Protein AF-A0A4Q3Y4Q6-F1 (afdb_monomer_lite)

Radius of gyration: 15.06 Å; chains: 1; bounding box: 39×29×42 Å

Secondary structure (DSSP, 8-state):
---HHHHHHHHHTTS--SEEEEEEEE-GGG-EEEEEEEEE-SS--EEEEPPPPTTSTT--EEEEEEESS-EEEEEEEETTEEEEEEEE-TT-EEEEEGGG--EEEE-S-EEEEEEEEEHHHHHHHHHHTTPPPP-

pLDDT: mean 81.97, std 12.0, range [46.91, 95.94]

Sequence (135 aa):
MQSDSTFRESFVSHFKADAISQLVAPGPKKSRLLVSRIRRDTPGHGPAVRPANPGDRGETTFAVLLQLREQSYRELFVNDRCVHRGSYAARTTSIVNHAENPVANLISPFDNLIFVVAQSTLDESAYERGSPRIN

Foldseek 3Di:
DDDPVVQQCLFCVLFPAPDKDWDWDADPPRFIKIKMKGWHQDFDRFKRFGDDRPPDDPFKKKKKKAFQAKQQWKWKDFLNRTPDTGIDHHRDIDMDICVRRIIMTRGGTTIMIIIMGTQVRQVVVCVVVVHDRDD

Structure (mmCIF, N/CA/C/O backbone):
data_AF-A0A4Q3Y4Q6-F1
#
_entry.id   AF-A0A4Q3Y4Q6-F1
#
loop_
_atom_site.group_PDB
_atom_site.id
_atom_site.type_symbol
_atom_site.label_atom_id
_atom_site.label_alt_id
_atom_site.label_comp_id
_atom_site.label_asym_id
_atom_site.label_entity_id
_atom_site.label_seq_id
_atom_site.pdbx_PDB_ins_code
_atom_site.Cartn_x
_atom_site.Cartn_y
_atom_site.Cartn_z
_atom_site.occupancy
_atom_site.B_iso_or_equiv
_atom_site.auth_seq_id
_atom_site.auth_comp_id
_atom_site.auth_asym_id
_atom_site.auth_atom_id
_atom_site.pdbx_PDB_model_num
ATOM 1 N N . MET A 1 1 ? -24.638 -2.377 2.270 1.00 49.31 1 MET A N 1
ATOM 2 C CA . MET A 1 1 ? -23.391 -3.020 2.734 1.00 49.31 1 MET A CA 1
ATOM 3 C C . MET A 1 1 ? -22.744 -3.646 1.510 1.00 49.31 1 MET A C 1
ATOM 5 O O . MET A 1 1 ? -23.385 -4.485 0.890 1.00 49.31 1 MET A O 1
ATOM 9 N N . GLN A 1 2 ? -21.577 -3.163 1.079 1.00 55.00 2 GLN A N 1
ATOM 10 C CA . GLN A 1 2 ? -20.882 -3.724 -0.085 1.00 55.00 2 GLN A CA 1
ATOM 11 C C . GLN A 1 2 ? -20.431 -5.157 0.237 1.00 55.00 2 GLN A C 1
ATOM 13 O O . GLN A 1 2 ? -20.068 -5.447 1.379 1.00 55.00 2 GLN A O 1
ATOM 18 N N . SER A 1 3 ? -20.516 -6.063 -0.739 1.00 62.25 3 SER A N 1
ATOM 19 C CA . SER A 1 3 ? -20.049 -7.439 -0.553 1.00 62.25 3 SER A CA 1
ATOM 20 C C . SER A 1 3 ? -18.518 -7.473 -0.444 1.00 62.25 3 SER A C 1
ATOM 22 O O . SER A 1 3 ? -17.830 -6.657 -1.065 1.00 62.25 3 SER A O 1
ATOM 24 N N . ASP A 1 4 ? -17.973 -8.410 0.339 1.00 63.81 4 ASP A N 1
ATOM 25 C CA . ASP A 1 4 ? -16.520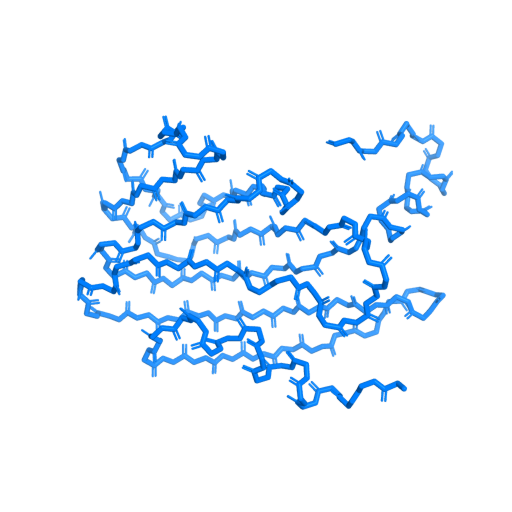 -8.535 0.530 1.00 63.81 4 ASP A CA 1
ATOM 26 C C . ASP A 1 4 ? -15.776 -8.786 -0.792 1.00 63.81 4 ASP A C 1
ATOM 28 O O . ASP A 1 4 ? -14.627 -8.371 -0.930 1.00 63.81 4 ASP A O 1
ATOM 32 N N . SER A 1 5 ? -16.418 -9.425 -1.777 1.00 63.84 5 SER A N 1
ATOM 33 C CA . SER A 1 5 ? -15.845 -9.655 -3.109 1.00 63.84 5 SER A CA 1
ATOM 34 C C . SER A 1 5 ? -15.712 -8.360 -3.910 1.00 63.84 5 SER A C 1
ATOM 36 O O . SER A 1 5 ? -14.622 -8.051 -4.380 1.00 63.84 5 SER A O 1
ATOM 38 N N . THR A 1 6 ? -16.765 -7.540 -3.985 1.00 65.94 6 THR A N 1
ATOM 39 C CA . THR A 1 6 ? -16.714 -6.253 -4.704 1.00 65.94 6 THR A CA 1
ATOM 40 C C . THR A 1 6 ? -15.682 -5.301 -4.089 1.00 65.94 6 THR A C 1
ATOM 42 O O . THR A 1 6 ? -15.005 -4.555 -4.795 1.00 65.94 6 THR A O 1
ATOM 45 N N . PHE A 1 7 ? -15.542 -5.332 -2.761 1.00 65.12 7 PHE A N 1
ATOM 46 C CA . PHE A 1 7 ? -14.544 -4.542 -2.043 1.00 65.12 7 PHE A CA 1
ATOM 47 C C . PHE A 1 7 ? -13.107 -4.986 -2.363 1.00 65.12 7 PHE A C 1
ATOM 49 O O . PHE A 1 7 ? -12.243 -4.156 -2.654 1.00 65.12 7 PHE A O 1
ATOM 56 N N . ARG A 1 8 ? -12.869 -6.302 -2.359 1.00 71.44 8 ARG A N 1
ATOM 57 C CA . ARG A 1 8 ? -11.585 -6.920 -2.712 1.00 71.44 8 ARG A CA 1
ATOM 58 C C . ARG A 1 8 ? -11.140 -6.560 -4.127 1.00 71.44 8 ARG A C 1
ATOM 60 O O . ARG A 1 8 ? -10.014 -6.093 -4.296 1.00 71.44 8 ARG A O 1
ATOM 67 N N . GLU A 1 9 ? -12.034 -6.726 -5.099 1.00 71.06 9 GLU A N 1
ATOM 68 C CA . GLU A 1 9 ? -11.778 -6.488 -6.525 1.00 71.06 9 GLU A CA 1
ATOM 69 C C . GLU A 1 9 ? -11.473 -5.016 -6.821 1.00 71.06 9 GLU A C 1
ATOM 71 O O . GLU A 1 9 ? -10.485 -4.708 -7.490 1.00 71.06 9 GLU A O 1
ATOM 76 N N . SER A 1 10 ? -12.267 -4.094 -6.265 1.00 70.25 10 SER A N 1
ATOM 77 C CA . SER A 1 10 ? -12.052 -2.655 -6.447 1.00 70.25 10 SER A CA 1
ATOM 78 C C . SER A 1 10 ? -10.666 -2.226 -5.958 1.00 70.25 10 SER A C 1
ATOM 80 O O . SER A 1 10 ? -9.957 -1.531 -6.686 1.00 70.25 10 SER A O 1
ATOM 82 N N . PHE A 1 11 ? -10.240 -2.703 -4.781 1.00 72.06 11 PHE A N 1
ATOM 83 C CA . PHE A 1 11 ? -8.970 -2.312 -4.165 1.00 72.06 11 PHE A CA 1
ATOM 84 C C . PHE A 1 11 ? -7.739 -2.667 -5.011 1.00 72.06 11 PHE A C 1
ATOM 86 O O . PHE A 1 11 ? -6.810 -1.867 -5.124 1.00 72.06 11 PHE A O 1
ATOM 93 N N . VAL A 1 12 ? -7.720 -3.864 -5.602 1.00 74.00 12 VAL A N 1
ATOM 94 C CA . VAL A 1 12 ? -6.539 -4.378 -6.319 1.00 74.00 12 VAL A CA 1
ATOM 95 C C . VAL A 1 12 ? -6.534 -4.045 -7.802 1.00 74.00 12 VAL A C 1
ATOM 97 O O . VAL A 1 12 ? -5.472 -4.095 -8.411 1.00 74.00 12 VAL A O 1
ATOM 100 N N . SER A 1 13 ? -7.676 -3.655 -8.375 1.00 74.19 13 SER A N 1
ATOM 101 C CA . SER A 1 13 ? -7.809 -3.344 -9.807 1.00 74.19 13 SER A CA 1
ATOM 102 C C . SER A 1 13 ? -6.844 -2.262 -10.316 1.00 74.19 13 SER A C 1
ATOM 104 O O . SER A 1 13 ? -6.563 -2.191 -11.509 1.00 74.19 13 SER A O 1
ATOM 106 N N . HIS A 1 14 ? -6.327 -1.412 -9.425 1.00 74.12 14 HIS A N 1
ATOM 107 C CA . HIS A 1 14 ? -5.398 -0.324 -9.760 1.00 74.12 14 HIS A CA 1
ATOM 108 C C . HIS A 1 14 ? -3.931 -0.772 -9.752 1.00 74.12 14 HIS A C 1
ATOM 110 O O . HIS A 1 14 ? -3.048 -0.050 -10.214 1.00 74.12 14 HIS A O 1
ATOM 116 N N . PHE A 1 15 ? -3.674 -1.981 -9.253 1.00 75.44 15 PHE A N 1
ATOM 117 C CA . PHE A 1 15 ? -2.383 -2.631 -9.329 1.00 75.44 15 PHE A CA 1
ATOM 118 C C . PHE A 1 15 ? -2.429 -3.621 -10.496 1.00 75.44 15 PHE A C 1
ATOM 120 O O . PHE A 1 15 ? -3.101 -4.647 -10.431 1.00 75.44 15 PHE A O 1
ATOM 127 N N . LYS A 1 16 ? -1.694 -3.336 -11.573 1.00 76.69 16 LYS A N 1
ATOM 128 C CA . LYS A 1 16 ? -1.391 -4.296 -12.643 1.00 76.69 16 LYS A CA 1
ATOM 129 C C . LYS A 1 16 ? -0.482 -5.383 -12.062 1.00 76.69 16 LYS A C 1
ATOM 131 O O . LYS A 1 16 ? 0.725 -5.369 -12.268 1.00 76.69 16 LYS A O 1
ATOM 136 N N . ALA A 1 17 ? -1.021 -6.271 -11.247 1.00 82.56 17 ALA A N 1
ATOM 137 C CA . ALA A 1 17 ? -0.265 -7.297 -10.547 1.00 82.56 17 ALA A CA 1
ATOM 138 C C . ALA A 1 17 ? -0.261 -8.611 -11.333 1.00 82.56 17 ALA A C 1
ATOM 140 O O . ALA A 1 17 ? -1.228 -8.921 -12.023 1.00 82.56 17 ALA A O 1
ATOM 141 N N . ASP A 1 18 ? 0.812 -9.386 -11.194 1.00 86.81 18 ASP A N 1
ATOM 142 C CA . ASP A 1 18 ? 0.904 -10.735 -11.766 1.00 86.81 18 ASP A CA 1
ATOM 143 C C . ASP A 1 18 ? 0.243 -11.761 -10.830 1.00 86.81 18 ASP A C 1
ATOM 145 O O . ASP A 1 18 ? -0.320 -12.758 -11.276 1.00 86.81 18 ASP A O 1
ATOM 149 N N . ALA A 1 19 ? 0.286 -11.501 -9.519 1.00 87.19 19 ALA A N 1
ATOM 150 C CA . ALA A 1 19 ? -0.374 -12.312 -8.507 1.00 87.19 19 ALA A CA 1
ATOM 151 C C . ALA A 1 19 ? -0.959 -11.441 -7.389 1.00 87.19 19 ALA A C 1
ATOM 153 O O . ALA A 1 19 ? -0.315 -10.517 -6.883 1.00 87.19 19 ALA A O 1
ATOM 154 N N . ILE A 1 20 ? -2.182 -11.779 -6.981 1.00 88.81 20 ILE A N 1
ATOM 155 C CA . ILE A 1 20 ? -2.915 -11.129 -5.895 1.00 88.81 20 ILE A CA 1
ATOM 156 C C . ILE A 1 20 ? -3.410 -12.210 -4.935 1.00 88.81 20 ILE A C 1
ATOM 158 O O . ILE A 1 20 ? -3.890 -13.264 -5.347 1.00 88.81 20 ILE A O 1
ATOM 162 N N . SER A 1 21 ? -3.310 -11.956 -3.635 1.00 89.19 21 SER A N 1
ATOM 163 C CA . SER A 1 21 ? -3.933 -12.789 -2.605 1.00 89.19 21 SER A CA 1
ATOM 164 C C . SER A 1 21 ? -4.521 -11.887 -1.535 1.00 89.19 21 SER A C 1
ATOM 166 O O . SER A 1 21 ? -3.840 -10.983 -1.059 1.00 89.19 21 SER A O 1
ATOM 168 N N . GLN A 1 22 ? -5.780 -12.103 -1.161 1.00 89.06 22 GLN A N 1
ATOM 169 C CA . GLN A 1 22 ? -6.483 -11.216 -0.238 1.00 89.06 22 GLN A CA 1
ATOM 170 C C . GLN A 1 22 ? -7.137 -11.985 0.898 1.00 89.06 22 GLN A C 1
ATOM 172 O O . GLN A 1 22 ? -7.731 -13.044 0.698 1.00 89.06 22 GLN A O 1
ATOM 177 N N . LEU A 1 23 ? -7.074 -11.394 2.083 1.00 85.69 23 LEU A N 1
ATOM 178 C CA . LEU A 1 23 ? -7.756 -11.842 3.281 1.00 85.69 23 LEU A CA 1
ATOM 179 C C . LEU A 1 23 ? -8.544 -10.660 3.841 1.00 85.69 23 LEU A C 1
ATOM 181 O O . LEU A 1 23 ? -8.006 -9.570 4.005 1.00 85.69 23 LEU A O 1
ATOM 185 N N . VAL A 1 24 ? -9.821 -10.882 4.142 1.00 82.00 24 VAL A N 1
ATOM 186 C CA . VAL A 1 24 ? -10.610 -9.952 4.957 1.00 82.00 24 VAL A CA 1
ATOM 187 C C . VAL A 1 24 ? -10.794 -10.631 6.298 1.00 82.00 24 VAL A C 1
ATOM 189 O O . VAL A 1 24 ? -11.399 -11.700 6.357 1.00 82.00 24 VAL A O 1
ATOM 192 N N . ALA A 1 25 ? -10.226 -10.043 7.343 1.00 79.19 25 ALA A N 1
ATOM 193 C CA . ALA A 1 25 ? -10.353 -10.538 8.701 1.00 79.19 25 ALA A CA 1
ATOM 194 C C . ALA A 1 25 ? -11.351 -9.658 9.473 1.00 79.19 25 ALA A C 1
ATOM 196 O O . ALA A 1 25 ? -11.249 -8.427 9.409 1.00 79.19 25 ALA A O 1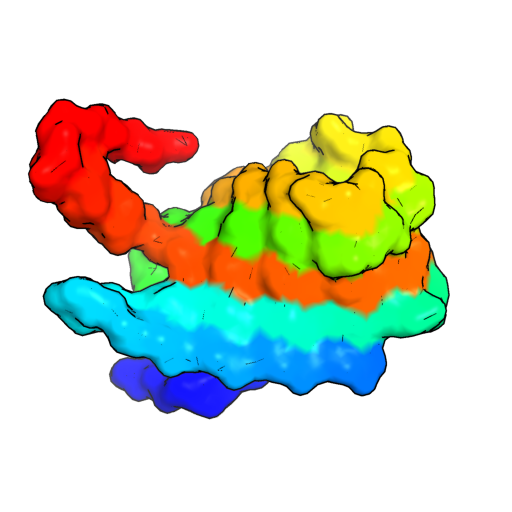
ATOM 197 N N . PRO A 1 26 ? -12.319 -10.252 10.192 1.00 74.00 26 PRO A N 1
ATOM 198 C CA . PRO A 1 26 ? -13.143 -9.500 11.125 1.00 74.00 26 PRO A CA 1
ATOM 199 C C . PRO A 1 26 ? -12.287 -9.032 12.306 1.00 74.00 26 PRO A C 1
ATOM 201 O O . PRO A 1 26 ? -11.434 -9.770 12.799 1.00 74.00 26 PRO A O 1
ATOM 204 N N . GLY A 1 27 ? -12.531 -7.810 12.763 1.00 67.88 27 GLY A N 1
ATOM 205 C CA . GLY A 1 27 ? -11.961 -7.256 13.983 1.00 67.88 27 GLY A CA 1
ATOM 206 C C . GLY A 1 27 ? -13.032 -6.976 15.044 1.00 67.88 27 GLY A C 1
ATOM 207 O O . GLY A 1 27 ? -14.222 -7.251 14.838 1.00 67.88 27 GLY A O 1
ATOM 208 N N . PRO A 1 28 ? -12.630 -6.424 16.202 1.00 65.88 28 PRO A N 1
ATOM 209 C CA . PRO A 1 28 ? -13.553 -6.005 17.254 1.00 65.88 28 PRO A CA 1
ATOM 210 C C . PRO A 1 28 ? -14.638 -5.053 16.729 1.00 65.88 28 PRO A C 1
ATOM 212 O O . PRO A 1 28 ? -14.403 -4.290 15.793 1.00 65.88 28 PRO A O 1
ATOM 215 N N . LYS A 1 29 ? -15.836 -5.094 17.329 1.00 64.88 29 LYS A N 1
ATOM 216 C CA . LYS A 1 29 ? -16.927 -4.118 17.105 1.00 64.88 29 LYS A CA 1
ATOM 217 C C . LYS A 1 29 ? -17.316 -3.877 15.630 1.00 64.88 29 LYS A C 1
ATOM 219 O O . LYS A 1 29 ? -17.751 -2.791 15.274 1.00 64.88 29 LYS A O 1
ATOM 224 N N . LYS A 1 30 ? -17.263 -4.921 14.789 1.00 67.81 30 LYS A N 1
ATOM 225 C CA . LYS A 1 30 ? -17.563 -4.890 13.335 1.00 67.81 30 LYS A CA 1
ATOM 226 C C . LYS A 1 30 ? -16.490 -4.220 12.465 1.00 67.81 30 LYS A C 1
ATOM 228 O O . LYS A 1 30 ? -16.729 -4.060 11.266 1.00 67.81 30 LYS A O 1
ATOM 233 N N . SER A 1 31 ? -15.319 -3.891 13.014 1.00 67.56 31 SER A N 1
ATOM 234 C CA . SER A 1 31 ? -14.172 -3.483 12.197 1.00 67.56 31 SER A CA 1
ATOM 235 C C . SER A 1 31 ? -13.768 -4.607 11.234 1.00 67.56 31 SER A C 1
ATOM 237 O O . SER A 1 31 ? -14.011 -5.795 11.479 1.00 67.56 31 SER A O 1
ATOM 239 N N . ARG A 1 32 ? -13.185 -4.235 10.094 1.00 72.50 32 ARG A N 1
ATOM 240 C CA . ARG A 1 32 ? -12.684 -5.177 9.087 1.00 72.50 32 ARG A CA 1
ATOM 241 C C . ARG A 1 32 ? -11.270 -4.785 8.707 1.00 72.50 32 ARG A C 1
ATOM 243 O O . ARG A 1 32 ? -11.013 -3.629 8.390 1.00 72.50 32 ARG A O 1
ATOM 250 N N . LEU A 1 33 ? -10.379 -5.766 8.690 1.00 76.94 33 LEU A N 1
ATOM 251 C CA . LEU A 1 33 ? -9.025 -5.612 8.186 1.00 76.94 33 LEU A CA 1
ATOM 252 C C . LEU A 1 33 ? -8.944 -6.253 6.802 1.00 76.94 33 LEU A C 1
ATOM 254 O O . LEU A 1 33 ? -9.100 -7.468 6.672 1.00 76.94 33 LEU A O 1
ATOM 258 N N . LEU A 1 34 ? -8.680 -5.445 5.776 1.00 82.69 34 LEU A N 1
ATOM 259 C CA . LEU A 1 34 ? -8.294 -5.959 4.464 1.00 82.69 34 LEU A CA 1
ATOM 260 C C . LEU A 1 34 ? -6.780 -6.090 4.410 1.00 82.69 34 LEU A C 1
ATOM 262 O O . LEU A 1 34 ? -6.058 -5.104 4.557 1.00 82.69 34 LEU A O 1
ATOM 266 N N . VAL A 1 35 ? -6.324 -7.303 4.134 1.00 88.06 35 VAL A N 1
ATOM 267 C CA . VAL A 1 35 ? -4.929 -7.613 3.847 1.00 88.06 35 VAL A CA 1
ATOM 268 C C . VAL A 1 35 ? -4.839 -8.066 2.401 1.00 88.06 35 VAL A C 1
ATOM 270 O O . VAL A 1 35 ? -5.532 -8.997 1.998 1.00 88.06 35 VAL A O 1
ATOM 273 N N . SER A 1 36 ? -3.992 -7.413 1.614 1.00 89.62 36 SER A N 1
ATOM 274 C CA . SER A 1 36 ? -3.733 -7.781 0.222 1.00 89.62 36 SER A CA 1
ATOM 275 C C . SER A 1 36 ? -2.240 -7.993 0.020 1.00 89.62 36 SER A C 1
ATOM 277 O O . SER A 1 36 ? -1.460 -7.070 0.228 1.00 89.62 36 SER A O 1
ATOM 279 N N . ARG A 1 37 ? -1.832 -9.186 -0.412 1.00 93.38 37 ARG A N 1
ATOM 280 C CA . ARG A 1 37 ? -0.517 -9.398 -1.014 1.00 93.38 37 ARG A CA 1
ATOM 281 C C . ARG A 1 37 ? -0.618 -9.110 -2.500 1.00 93.38 37 ARG A C 1
ATOM 283 O O . ARG A 1 37 ? -1.460 -9.700 -3.176 1.00 93.38 37 ARG A O 1
ATOM 290 N N . ILE A 1 38 ? 0.240 -8.233 -2.997 1.00 91.12 38 ILE A N 1
ATOM 291 C CA . ILE A 1 38 ? 0.283 -7.854 -4.405 1.00 91.12 38 ILE A CA 1
ATOM 292 C C . ILE A 1 38 ? 1.710 -8.033 -4.899 1.00 91.12 38 ILE A C 1
ATOM 294 O O . ILE A 1 38 ? 2.630 -7.402 -4.375 1.00 91.12 38 ILE A O 1
ATOM 298 N N . ARG A 1 39 ? 1.881 -8.883 -5.913 1.00 93.12 39 ARG A N 1
ATOM 299 C CA . ARG A 1 39 ? 3.173 -9.175 -6.529 1.00 93.12 39 ARG A CA 1
ATOM 300 C C . ARG A 1 39 ? 3.145 -8.883 -8.019 1.00 93.12 39 ARG A C 1
ATOM 302 O O . ARG A 1 39 ? 2.201 -9.239 -8.722 1.00 93.12 39 ARG A O 1
ATOM 309 N N . ARG A 1 40 ? 4.233 -8.289 -8.495 1.00 91.12 40 ARG A N 1
ATOM 310 C CA . ARG A 1 40 ? 4.566 -8.155 -9.907 1.00 91.12 40 ARG A CA 1
ATOM 311 C C . ARG A 1 40 ? 6.059 -8.388 -10.095 1.00 91.12 40 ARG A C 1
ATOM 313 O O . ARG A 1 40 ? 6.875 -7.777 -9.405 1.00 91.12 40 ARG A O 1
ATOM 320 N N . ASP A 1 41 ? 6.414 -9.245 -11.038 1.00 92.50 41 ASP A N 1
ATOM 321 C CA . ASP A 1 41 ? 7.799 -9.617 -11.328 1.00 92.50 41 ASP A CA 1
ATOM 322 C C . ASP A 1 41 ? 8.400 -8.836 -12.499 1.00 92.50 41 ASP A C 1
ATOM 324 O O . ASP A 1 41 ? 9.621 -8.804 -12.647 1.00 92.50 41 ASP A O 1
ATOM 328 N N . THR A 1 42 ? 7.569 -8.154 -13.289 1.00 90.50 42 THR A N 1
ATOM 329 C CA . THR A 1 42 ? 8.011 -7.329 -14.421 1.00 90.50 42 THR A CA 1
ATOM 330 C C . THR A 1 42 ? 8.062 -5.828 -14.074 1.00 90.50 42 THR A C 1
ATOM 332 O O . THR A 1 42 ? 7.154 -5.324 -13.402 1.00 90.50 42 THR A O 1
ATOM 335 N N . PRO A 1 43 ? 9.097 -5.084 -14.523 1.00 88.25 43 PRO A N 1
ATOM 336 C CA . PRO A 1 43 ? 9.160 -3.625 -14.379 1.00 88.25 43 PRO A CA 1
ATOM 337 C C . PRO A 1 43 ? 8.064 -2.881 -15.167 1.00 88.25 43 PRO A C 1
ATOM 339 O O . PRO A 1 43 ? 7.354 -3.467 -15.984 1.00 88.25 43 PRO A O 1
ATOM 342 N N . GLY A 1 44 ? 7.970 -1.562 -14.965 1.00 81.50 44 GLY A N 1
ATOM 343 C CA . GLY A 1 44 ? 7.179 -0.662 -15.815 1.00 81.50 44 GLY A CA 1
ATOM 344 C C . GLY A 1 44 ? 5.683 -0.620 -15.499 1.00 81.50 44 GLY A C 1
ATOM 345 O O . GLY A 1 44 ? 4.868 -0.412 -16.395 1.00 81.50 44 GLY A O 1
ATOM 346 N N . HIS A 1 45 ? 5.300 -0.822 -14.236 1.00 81.50 45 HIS A N 1
ATOM 347 C CA . HIS A 1 45 ? 3.894 -0.768 -13.831 1.00 81.50 45 HIS A CA 1
ATOM 348 C C . HIS A 1 45 ? 3.308 0.649 -13.957 1.00 81.50 45 HIS A C 1
ATOM 350 O O . HIS A 1 45 ? 2.175 0.811 -14.420 1.00 81.50 45 HIS A O 1
ATOM 356 N N . GLY A 1 46 ? 4.091 1.669 -13.593 1.00 81.38 46 GLY A N 1
ATOM 357 C CA . GLY A 1 46 ? 3.657 3.063 -13.624 1.00 81.38 46 GLY A CA 1
ATOM 358 C C . GLY A 1 46 ? 2.891 3.461 -12.355 1.00 81.38 46 GLY A C 1
ATOM 359 O O . GLY A 1 46 ? 3.011 2.780 -11.325 1.00 81.38 46 GLY A O 1
ATOM 360 N N . PRO A 1 47 ? 2.107 4.552 -12.397 1.00 82.75 47 PRO A N 1
ATOM 361 C CA . PRO A 1 47 ? 1.422 5.076 -11.223 1.00 82.75 47 PRO A CA 1
ATOM 362 C C . PRO A 1 47 ? 0.356 4.100 -10.716 1.00 82.75 47 PRO A C 1
ATOM 364 O O . PRO A 1 47 ? -0.553 3.702 -11.442 1.00 82.75 47 PRO A O 1
ATOM 367 N N . ALA A 1 48 ? 0.471 3.738 -9.444 1.00 82.00 48 ALA A N 1
ATOM 368 C CA . ALA A 1 48 ? -0.565 3.108 -8.651 1.00 82.00 48 ALA A CA 1
ATOM 369 C C . ALA A 1 48 ? -1.196 4.188 -7.768 1.00 82.00 48 ALA A C 1
ATOM 371 O O . ALA A 1 48 ? -0.554 4.730 -6.861 1.00 82.00 48 ALA A O 1
ATOM 372 N N . VAL A 1 49 ? -2.455 4.500 -8.053 1.00 69.62 49 VAL A N 1
ATOM 373 C CA . VAL A 1 49 ? -3.301 5.339 -7.204 1.00 69.62 49 VAL A CA 1
ATOM 374 C C . VAL A 1 49 ? -4.170 4.388 -6.399 1.00 69.62 49 VAL A C 1
ATOM 376 O O . VAL A 1 49 ? -4.749 3.464 -6.968 1.00 69.62 49 VAL A O 1
ATOM 379 N N . ARG A 1 50 ? -4.245 4.555 -5.077 1.00 66.38 50 ARG A N 1
ATOM 380 C CA . ARG A 1 50 ? -5.192 3.754 -4.298 1.00 66.38 50 ARG A CA 1
ATOM 381 C C . ARG A 1 50 ? -6.615 4.264 -4.576 1.00 66.38 50 ARG A C 1
ATOM 383 O O . ARG A 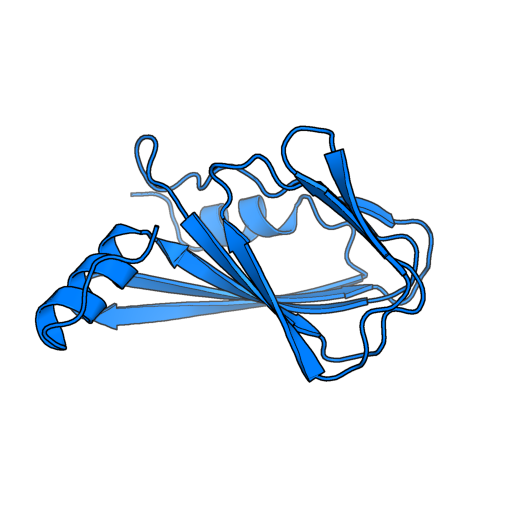1 50 ? -6.808 5.479 -4.574 1.00 66.38 50 ARG A O 1
ATOM 390 N N . PRO A 1 51 ? -7.624 3.387 -4.735 1.00 54.03 51 PRO A N 1
ATOM 391 C CA . PRO A 1 51 ? -9.008 3.838 -4.711 1.00 54.03 51 PRO A CA 1
ATOM 392 C C . PRO A 1 51 ? -9.358 4.424 -3.337 1.00 54.03 51 PRO A C 1
ATOM 394 O O . PRO A 1 51 ? -9.008 3.856 -2.294 1.00 54.03 51 PRO A O 1
ATOM 397 N N . ALA A 1 52 ? -10.095 5.538 -3.344 1.00 51.12 52 ALA A N 1
ATOM 398 C CA . ALA A 1 52 ? -10.865 5.973 -2.186 1.00 51.12 52 ALA A CA 1
ATOM 399 C C . ALA A 1 52 ? -11.694 4.777 -1.701 1.00 51.12 52 ALA A C 1
ATOM 401 O O . ALA A 1 52 ? -12.289 4.060 -2.506 1.00 51.12 52 ALA A O 1
ATOM 402 N N . ASN A 1 53 ? -11.661 4.500 -0.403 1.00 53.38 53 ASN A N 1
ATOM 403 C CA . ASN A 1 53 ? -12.333 3.340 0.164 1.00 53.38 53 ASN A CA 1
ATOM 404 C C . ASN A 1 53 ? -13.819 3.347 -0.271 1.00 53.38 53 ASN A C 1
ATOM 406 O O . ASN A 1 53 ? -14.507 4.319 0.031 1.00 53.38 53 ASN A O 1
ATOM 410 N N . PRO A 1 54 ? -14.355 2.311 -0.943 1.00 46.91 54 PRO A N 1
ATOM 411 C CA . PRO A 1 54 ? -15.753 2.326 -1.392 1.00 46.91 54 PRO A CA 1
ATOM 412 C C . PRO A 1 54 ? -16.756 2.028 -0.256 1.00 46.91 54 PRO A C 1
ATOM 414 O O . PRO A 1 54 ? -17.960 1.953 -0.489 1.00 46.91 54 PRO A O 1
ATOM 417 N N . GLY A 1 55 ? -16.261 1.864 0.978 1.00 50.94 55 GLY A N 1
ATOM 418 C CA . GLY A 1 55 ? -17.031 1.407 2.131 1.00 50.94 55 GLY A CA 1
ATOM 419 C C . GLY A 1 55 ? -17.628 2.487 3.030 1.00 50.94 55 GLY A C 1
ATOM 420 O O . GLY A 1 55 ? -18.660 2.203 3.627 1.00 50.94 55 GLY A O 1
ATOM 421 N N . ASP A 1 56 ? -17.057 3.695 3.123 1.00 47.44 56 ASP A N 1
ATOM 422 C CA . ASP A 1 56 ? -17.607 4.708 4.031 1.00 47.44 56 ASP A CA 1
ATOM 423 C C . ASP A 1 56 ? -17.397 6.159 3.589 1.00 47.44 56 ASP A C 1
ATOM 425 O O . ASP A 1 56 ? -16.377 6.564 3.034 1.00 47.44 56 ASP A O 1
ATOM 429 N N . ARG A 1 57 ? -18.449 6.928 3.851 1.00 53.06 57 ARG A N 1
ATOM 430 C CA . ARG A 1 57 ? -18.687 8.348 3.580 1.00 53.06 57 ARG A CA 1
ATOM 431 C C . ARG A 1 57 ? -17.502 9.246 3.973 1.00 53.06 57 ARG A C 1
ATOM 433 O O . ARG A 1 57 ? -17.497 9.804 5.063 1.00 53.06 57 ARG A O 1
ATOM 440 N N . GLY A 1 58 ? -16.526 9.431 3.085 1.00 61.22 58 GLY A N 1
ATOM 441 C CA . GLY A 1 58 ? -15.437 10.394 3.304 1.00 61.22 58 GLY A CA 1
ATOM 442 C C . GLY A 1 58 ? -14.528 10.071 4.496 1.00 61.22 58 GLY A C 1
ATOM 443 O O . GLY A 1 58 ? -13.893 10.975 5.032 1.00 61.22 58 GLY A O 1
ATOM 444 N N . GLU A 1 59 ? -14.474 8.810 4.932 1.00 74.88 59 GLU A N 1
ATOM 445 C CA . GLU A 1 59 ? -13.622 8.410 6.050 1.00 74.88 59 GLU A CA 1
ATOM 446 C C . GLU A 1 59 ? -12.151 8.292 5.617 1.00 74.88 59 GLU A C 1
ATOM 448 O O . GLU A 1 59 ? -11.819 7.624 4.631 1.00 74.88 59 GLU A O 1
ATOM 453 N N . THR A 1 60 ? -11.250 8.912 6.384 1.00 81.06 60 THR A N 1
ATOM 454 C CA . THR A 1 60 ? -9.802 8.767 6.202 1.00 81.06 60 THR A CA 1
ATOM 455 C C . THR A 1 60 ? -9.367 7.322 6.438 1.00 81.06 60 THR A C 1
ATOM 457 O O . THR A 1 60 ? -9.809 6.651 7.371 1.00 81.06 60 THR A O 1
ATOM 460 N N . THR A 1 61 ? -8.455 6.831 5.600 1.00 82.81 61 THR A N 1
ATOM 461 C CA . THR A 1 61 ? -7.908 5.477 5.724 1.00 82.81 61 THR A CA 1
ATOM 462 C C . THR A 1 61 ? -6.398 5.477 5.587 1.00 82.81 61 THR A C 1
ATOM 464 O O . THR A 1 61 ? -5.830 6.223 4.787 1.00 82.81 61 THR A O 1
ATOM 467 N N . PHE A 1 62 ? -5.753 4.559 6.293 1.00 85.38 62 PHE A N 1
ATOM 468 C CA . PHE A 1 62 ? -4.313 4.352 6.249 1.00 85.38 62 PHE A CA 1
ATOM 469 C C . PHE A 1 62 ? -3.999 3.027 5.560 1.00 85.38 62 PHE A C 1
ATOM 471 O O . PHE A 1 62 ? -4.730 2.046 5.718 1.00 85.38 62 PHE A O 1
ATOM 478 N N . ALA A 1 63 ? -2.913 2.996 4.789 1.00 87.19 63 ALA A N 1
ATOM 479 C CA . ALA A 1 63 ? -2.288 1.750 4.358 1.00 87.19 63 ALA A CA 1
ATOM 480 C C . ALA A 1 63 ? -0.987 1.570 5.118 1.00 87.19 63 ALA A C 1
ATOM 482 O O . ALA A 1 63 ? -0.133 2.455 5.113 1.00 87.19 63 ALA A O 1
ATOM 483 N N . VAL A 1 64 ? -0.818 0.393 5.704 1.00 89.94 64 VAL A N 1
ATOM 484 C CA . VAL A 1 64 ? 0.480 -0.094 6.154 1.00 89.94 64 VAL A CA 1
ATOM 485 C C . VAL A 1 64 ? 0.970 -1.064 5.089 1.00 89.94 64 VAL A C 1
ATOM 487 O O . VAL A 1 64 ? 0.314 -2.064 4.812 1.00 89.94 64 VAL A O 1
ATOM 490 N N . LEU A 1 65 ? 2.090 -0.749 4.451 1.00 91.31 65 LEU A N 1
ATOM 491 C CA . LEU A 1 65 ? 2.711 -1.574 3.424 1.00 91.31 65 LEU A CA 1
ATOM 492 C C . LEU A 1 65 ? 3.976 -2.203 3.993 1.00 91.31 65 LEU A C 1
ATOM 494 O O . LEU A 1 65 ? 4.838 -1.482 4.492 1.00 91.31 65 LEU A O 1
ATOM 498 N N . LEU A 1 66 ? 4.085 -3.522 3.894 1.00 94.62 66 LEU A N 1
ATOM 499 C CA . LEU A 1 66 ? 5.283 -4.287 4.208 1.00 94.62 66 LEU A CA 1
ATOM 500 C C . LEU A 1 66 ? 5.868 -4.868 2.923 1.00 94.62 66 LEU A C 1
ATOM 502 O O . LEU A 1 66 ? 5.219 -5.659 2.233 1.00 94.62 66 LEU A O 1
ATOM 506 N N . GLN A 1 67 ? 7.123 -4.528 2.656 1.00 94.56 67 GLN A N 1
ATOM 507 C CA . GLN A 1 67 ? 7.794 -4.916 1.424 1.00 94.56 67 GLN A CA 1
ATOM 508 C C . GLN A 1 67 ? 8.383 -6.307 1.625 1.00 94.56 67 GLN A C 1
ATOM 510 O O . GLN A 1 67 ? 9.260 -6.505 2.459 1.00 94.56 67 GLN A O 1
ATOM 515 N N . LEU A 1 68 ? 7.893 -7.301 0.891 1.00 95.94 68 LEU A N 1
ATOM 516 C CA . LEU A 1 68 ? 8.374 -8.682 0.987 1.00 95.94 68 LEU A CA 1
ATOM 517 C C . LEU A 1 68 ? 9.632 -8.924 0.152 1.00 95.94 68 LEU A C 1
ATOM 519 O O . LEU A 1 68 ? 10.397 -9.843 0.437 1.00 95.94 68 LEU A O 1
ATOM 523 N N . ARG A 1 69 ? 9.868 -8.075 -0.848 1.00 94.31 69 ARG A N 1
ATOM 524 C CA . ARG A 1 69 ? 11.093 -8.042 -1.647 1.00 94.31 69 ARG A CA 1
ATOM 525 C C . ARG A 1 69 ? 11.631 -6.628 -1.729 1.00 94.31 69 ARG A C 1
ATOM 527 O O . ARG A 1 69 ? 10.891 -5.664 -1.550 1.00 94.31 69 ARG A O 1
ATOM 534 N N . GLU A 1 70 ? 12.910 -6.523 -2.057 1.00 93.88 70 GLU A N 1
ATOM 535 C CA . GLU A 1 70 ? 13.485 -5.242 -2.429 1.00 93.88 70 GLU A CA 1
ATOM 536 C C . GLU A 1 70 ? 12.827 -4.725 -3.712 1.00 93.88 70 GLU A C 1
ATOM 538 O O . GLU A 1 70 ? 12.649 -5.461 -4.691 1.00 93.88 70 GLU A O 1
ATOM 543 N N . GLN A 1 71 ? 12.486 -3.442 -3.685 1.00 92.06 71 GLN A N 1
ATOM 544 C CA . GLN A 1 71 ? 12.067 -2.677 -4.841 1.00 92.06 71 GLN A CA 1
ATOM 545 C C . GLN A 1 71 ? 13.149 -1.639 -5.127 1.00 92.06 71 GLN A C 1
ATOM 547 O O . GLN A 1 71 ? 13.246 -0.626 -4.437 1.00 92.06 71 GLN A O 1
ATOM 552 N N . SER A 1 72 ? 13.972 -1.901 -6.141 1.00 93.12 72 SER A N 1
ATOM 553 C CA . SER A 1 72 ? 15.173 -1.105 -6.422 1.00 93.12 72 SER A CA 1
ATOM 554 C C . SER A 1 72 ? 14.871 0.345 -6.811 1.00 93.12 72 SER A C 1
ATOM 556 O O . SER A 1 72 ? 15.689 1.226 -6.564 1.00 93.12 72 SER A O 1
ATOM 558 N N . TYR A 1 73 ? 13.701 0.605 -7.400 1.00 93.00 73 TYR A N 1
ATOM 559 C CA . TYR A 1 73 ? 13.262 1.951 -7.741 1.00 93.00 73 TYR A CA 1
ATOM 560 C C . TYR A 1 73 ? 11.747 2.126 -7.592 1.00 93.00 73 TYR A C 1
ATOM 562 O O . TYR A 1 73 ? 10.937 1.423 -8.214 1.00 93.00 73 TYR A O 1
ATOM 570 N N . ARG A 1 74 ? 11.378 3.107 -6.769 1.00 91.25 74 ARG A N 1
ATOM 571 C CA . ARG A 1 74 ? 10.018 3.577 -6.526 1.00 91.25 74 ARG A CA 1
ATOM 572 C C . ARG A 1 74 ? 10.030 5.084 -6.328 1.00 91.25 74 ARG A C 1
ATOM 574 O O . ARG A 1 74 ? 10.955 5.644 -5.739 1.00 91.25 74 ARG A O 1
ATOM 581 N N . GLU A 1 75 ? 8.946 5.716 -6.746 1.00 93.50 75 GLU A N 1
ATOM 582 C CA . GLU A 1 75 ? 8.654 7.095 -6.375 1.00 93.50 75 GLU A CA 1
ATOM 583 C C . GLU A 1 75 ? 7.345 7.141 -5.591 1.00 93.50 75 GLU A C 1
ATOM 585 O O . GLU A 1 75 ? 6.407 6.390 -5.875 1.00 93.50 75 GLU A O 1
ATOM 590 N N . LEU A 1 76 ? 7.291 8.008 -4.588 1.00 91.69 76 LEU A N 1
ATOM 591 C CA . LEU A 1 76 ? 6.080 8.312 -3.841 1.00 91.69 76 LEU A CA 1
ATOM 592 C C . LEU A 1 76 ? 5.842 9.812 -3.916 1.00 91.69 76 LEU A C 1
ATOM 594 O O . LEU A 1 76 ? 6.703 10.609 -3.537 1.00 91.69 76 LEU A O 1
ATOM 598 N N . PHE A 1 77 ? 4.655 10.164 -4.381 1.00 91.81 77 PHE A N 1
ATOM 599 C CA . PHE A 1 77 ? 4.153 11.520 -4.447 1.00 91.81 77 PHE A CA 1
ATOM 600 C C . PHE A 1 77 ? 3.008 11.670 -3.456 1.00 91.81 77 PHE A C 1
ATOM 602 O O . PHE A 1 77 ? 2.204 10.755 -3.299 1.00 91.81 77 PHE A O 1
ATOM 609 N N . VAL A 1 78 ? 2.948 12.812 -2.786 1.00 89.06 78 VAL A N 1
ATOM 610 C CA . VAL A 1 78 ? 1.880 13.193 -1.859 1.00 89.06 78 VAL A CA 1
ATOM 611 C C . VAL A 1 78 ? 1.515 14.629 -2.198 1.00 89.06 78 VAL A C 1
ATOM 613 O O . VAL A 1 78 ? 2.408 15.478 -2.227 1.00 89.06 78 VAL A O 1
ATOM 616 N N . ASN A 1 79 ? 0.242 14.893 -2.506 1.00 86.69 79 ASN A N 1
ATOM 617 C CA . ASN A 1 79 ? -0.215 16.188 -3.031 1.00 86.69 79 ASN A CA 1
ATOM 618 C C . ASN A 1 79 ? 0.706 16.725 -4.152 1.00 86.69 79 ASN A C 1
ATOM 620 O O . ASN A 1 79 ? 1.254 17.821 -4.050 1.00 86.69 79 ASN A O 1
ATOM 624 N N . ASP A 1 80 ? 0.962 15.888 -5.166 1.00 86.50 80 ASP A N 1
ATOM 625 C CA . ASP A 1 80 ? 1.838 16.151 -6.325 1.00 86.50 80 ASP A CA 1
ATOM 626 C C . ASP A 1 80 ? 3.320 16.440 -6.020 1.00 86.50 80 ASP A C 1
ATOM 628 O O . ASP A 1 80 ? 4.133 16.633 -6.928 1.00 86.50 80 ASP A O 1
ATOM 632 N N . ARG A 1 81 ? 3.734 16.391 -4.751 1.00 92.00 81 ARG A N 1
ATOM 633 C CA . ARG A 1 81 ? 5.132 16.538 -4.349 1.00 92.00 81 ARG A CA 1
ATOM 634 C C . ARG A 1 81 ? 5.792 15.176 -4.206 1.00 92.00 81 ARG A C 1
ATOM 636 O O . ARG A 1 81 ? 5.331 14.338 -3.439 1.00 92.00 81 ARG A O 1
ATOM 643 N N . CYS A 1 82 ? 6.928 14.977 -4.874 1.00 93.12 82 CYS A N 1
ATOM 644 C CA . CYS A 1 82 ? 7.767 13.797 -4.661 1.00 93.12 82 CYS A CA 1
ATOM 645 C C . CYS A 1 82 ? 8.345 13.824 -3.237 1.00 93.12 82 CYS A C 1
ATOM 647 O O . CYS A 1 82 ? 9.210 14.647 -2.933 1.00 93.12 82 CYS A O 1
ATOM 649 N N . VAL A 1 83 ? 7.872 12.930 -2.369 1.00 93.25 83 VAL A N 1
ATOM 650 C CA . VAL A 1 83 ? 8.353 12.786 -0.983 1.00 93.25 83 VAL A CA 1
ATOM 651 C C . VAL A 1 83 ? 9.396 11.682 -0.846 1.00 93.25 83 VAL A C 1
ATOM 653 O O . VAL A 1 83 ? 10.176 11.682 0.102 1.00 93.25 83 VAL A O 1
ATOM 656 N N . HIS A 1 84 ? 9.449 10.757 -1.804 1.00 92.00 84 HIS A N 1
ATOM 657 C CA . HIS A 1 84 ? 10.486 9.738 -1.867 1.00 92.00 84 HIS A CA 1
ATOM 658 C C . HIS A 1 84 ? 10.796 9.357 -3.313 1.00 92.00 84 HIS A C 1
ATOM 660 O O . HIS A 1 84 ? 9.888 9.172 -4.122 1.00 92.00 84 HIS A O 1
ATOM 666 N N . ARG A 1 85 ? 12.084 9.157 -3.595 1.00 94.38 85 ARG A N 1
ATOM 667 C CA . ARG A 1 85 ? 12.603 8.551 -4.820 1.00 94.38 85 ARG A CA 1
ATOM 668 C C . ARG A 1 85 ? 13.810 7.697 -4.457 1.00 94.38 85 ARG A C 1
ATOM 670 O O . ARG A 1 85 ? 14.767 8.216 -3.889 1.00 94.38 85 ARG A O 1
ATOM 677 N N . GLY A 1 86 ? 13.775 6.417 -4.801 1.00 93.19 86 GLY A N 1
ATOM 678 C CA . GLY A 1 86 ? 14.874 5.505 -4.508 1.00 93.19 86 GLY A CA 1
ATOM 679 C C . GLY A 1 86 ? 14.405 4.079 -4.284 1.00 93.19 86 GLY A C 1
ATOM 680 O O . GLY A 1 86 ? 13.354 3.672 -4.785 1.00 93.19 86 GLY A O 1
ATOM 681 N N . SER A 1 87 ? 15.214 3.317 -3.555 1.00 93.25 87 SER A N 1
ATOM 682 C CA . SER A 1 87 ? 14.916 1.930 -3.235 1.00 93.25 87 SER A CA 1
ATOM 683 C C . SER A 1 87 ? 14.124 1.802 -1.937 1.00 93.25 87 SER A C 1
ATOM 685 O O . SER A 1 87 ? 14.300 2.554 -0.976 1.00 93.25 87 SER A O 1
ATOM 687 N N . TYR A 1 88 ? 13.268 0.788 -1.905 1.00 92.06 88 TYR A N 1
ATOM 688 C CA . TYR A 1 88 ? 12.719 0.233 -0.677 1.00 92.06 88 TYR A CA 1
ATOM 689 C C . TYR A 1 88 ? 13.353 -1.133 -0.456 1.00 92.06 88 TYR A C 1
ATOM 691 O O . TYR A 1 88 ? 13.195 -2.035 -1.282 1.00 92.06 88 TYR A O 1
ATOM 699 N N . ALA A 1 89 ? 14.058 -1.296 0.660 1.00 94.12 89 ALA A N 1
ATOM 700 C CA . ALA A 1 89 ? 14.623 -2.583 1.026 1.00 94.12 89 ALA A CA 1
ATOM 701 C C . ALA A 1 89 ? 13.515 -3.602 1.346 1.00 94.12 89 ALA A C 1
ATOM 703 O O . ALA A 1 89 ? 12.390 -3.258 1.724 1.00 94.12 89 ALA A O 1
ATOM 704 N N . ALA A 1 90 ? 13.852 -4.886 1.239 1.00 94.88 90 ALA A N 1
ATOM 705 C CA . ALA A 1 90 ? 12.990 -5.929 1.774 1.00 94.88 90 ALA A CA 1
ATOM 706 C C . ALA A 1 90 ? 12.792 -5.722 3.285 1.00 94.88 90 ALA A C 1
ATOM 708 O O . ALA A 1 90 ? 13.729 -5.391 4.016 1.00 94.88 90 ALA A O 1
ATOM 709 N N . ARG A 1 91 ? 11.575 -5.995 3.752 1.00 94.94 91 ARG A N 1
ATOM 710 C CA . ARG A 1 91 ? 11.078 -5.811 5.123 1.00 94.94 91 ARG A CA 1
ATOM 711 C C . ARG A 1 91 ? 10.915 -4.353 5.553 1.00 94.94 91 ARG A C 1
ATOM 713 O O . ARG A 1 91 ? 10.636 -4.102 6.721 1.00 94.94 91 ARG A O 1
ATOM 720 N N . THR A 1 92 ? 11.050 -3.392 4.640 1.00 94.25 92 THR A N 1
ATOM 721 C CA . THR A 1 92 ? 10.689 -2.006 4.938 1.00 94.25 92 THR A CA 1
ATOM 722 C C . T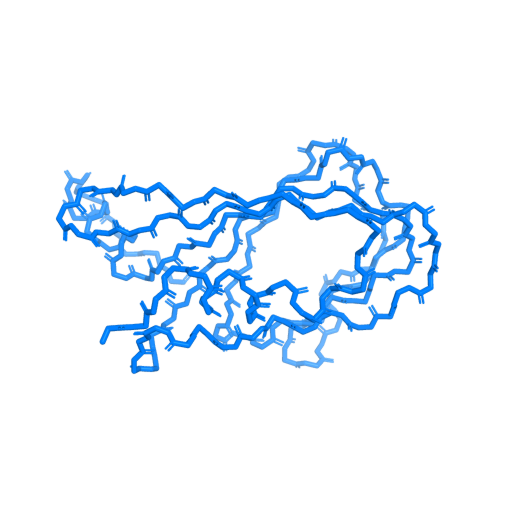HR A 1 92 ? 9.177 -1.887 5.097 1.00 94.25 92 THR A C 1
ATOM 724 O O . THR A 1 92 ? 8.413 -2.310 4.226 1.00 94.25 92 THR A O 1
ATOM 727 N N . THR A 1 93 ? 8.760 -1.264 6.197 1.00 93.31 93 THR A N 1
ATOM 728 C CA . THR A 1 93 ? 7.371 -0.872 6.426 1.00 93.31 93 THR A CA 1
ATOM 729 C C . THR A 1 93 ? 7.187 0.591 6.041 1.00 93.31 93 THR A C 1
ATOM 731 O O . THR A 1 93 ? 7.991 1.441 6.417 1.00 93.31 93 THR A O 1
ATOM 734 N N . SER A 1 94 ? 6.117 0.900 5.315 1.00 89.00 94 SER A N 1
ATOM 735 C CA . SER A 1 94 ? 5.671 2.275 5.082 1.00 89.00 94 SER A CA 1
ATOM 736 C C . SER A 1 94 ? 4.222 2.437 5.493 1.00 89.00 94 SER A C 1
ATOM 738 O O . SER A 1 94 ? 3.416 1.531 5.312 1.00 89.00 94 SER A O 1
ATOM 740 N N . ILE A 1 95 ? 3.905 3.593 6.059 1.00 89.25 95 ILE A N 1
ATOM 741 C CA . ILE A 1 95 ? 2.552 3.950 6.467 1.00 89.25 95 ILE A CA 1
ATOM 742 C C . ILE A 1 95 ? 2.153 5.157 5.636 1.00 89.25 95 ILE A C 1
ATOM 744 O O . ILE A 1 95 ? 2.931 6.099 5.500 1.00 89.25 95 ILE A O 1
ATOM 748 N N . VAL A 1 96 ? 0.973 5.093 5.035 1.00 87.31 96 VAL A N 1
ATOM 749 C CA . VAL A 1 96 ? 0.492 6.104 4.101 1.00 87.31 96 VAL A CA 1
ATOM 750 C C . VAL A 1 96 ? -0.923 6.513 4.488 1.00 87.31 96 VAL A C 1
ATOM 752 O O . VAL A 1 96 ? -1.811 5.660 4.573 1.00 87.31 96 VAL A O 1
ATOM 755 N N . ASN A 1 97 ? -1.127 7.814 4.687 1.00 86.75 97 ASN A N 1
ATOM 756 C CA . ASN A 1 97 ? -2.439 8.423 4.869 1.00 86.75 97 ASN A CA 1
ATOM 757 C C . ASN A 1 97 ? -3.055 8.740 3.496 1.00 86.75 97 ASN A C 1
ATOM 759 O O . ASN A 1 97 ? -2.473 9.476 2.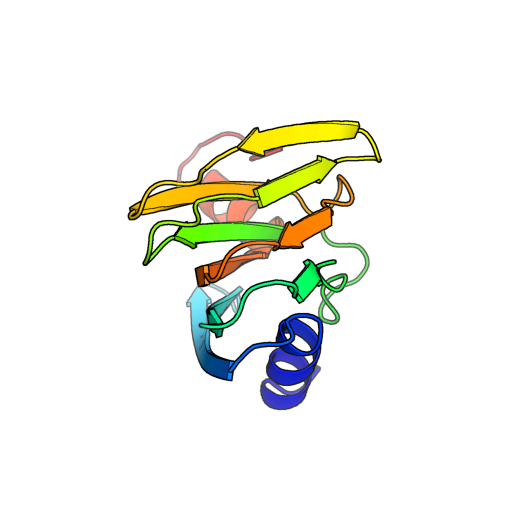703 1.00 86.75 97 ASN A O 1
ATOM 763 N N . HIS A 1 98 ? -4.235 8.195 3.194 1.00 84.12 98 HIS A N 1
ATOM 764 C CA . HIS A 1 98 ? -4.870 8.440 1.893 1.00 84.12 98 HIS A CA 1
ATOM 765 C C . HIS A 1 98 ? -5.574 9.784 1.778 1.00 84.12 98 HIS A C 1
ATOM 767 O O . HIS A 1 98 ? -5.862 10.189 0.655 1.00 84.12 98 HIS A O 1
ATOM 773 N N . ALA A 1 99 ? -5.809 10.492 2.886 1.00 83.56 99 ALA A N 1
ATOM 774 C CA . ALA A 1 99 ? -6.308 11.866 2.829 1.00 83.56 99 ALA A CA 1
ATOM 775 C C . ALA A 1 99 ? -5.320 12.811 2.118 1.00 83.56 99 ALA A C 1
ATOM 777 O O . ALA A 1 99 ? -5.724 13.849 1.606 1.00 83.56 99 ALA A O 1
ATOM 778 N N . GLU A 1 100 ? -4.041 12.435 2.039 1.00 85.81 100 GLU A N 1
ATOM 779 C CA . GLU A 1 100 ? -2.984 13.228 1.404 1.00 85.81 100 GLU A CA 1
ATOM 780 C C . GLU A 1 100 ? -2.784 12.903 -0.093 1.00 85.81 100 GLU A C 1
ATOM 782 O O . GLU A 1 100 ? -1.783 13.293 -0.693 1.00 85.81 100 GLU A O 1
ATOM 787 N N . ASN A 1 101 ? -3.721 12.169 -0.705 1.00 84.44 101 ASN A N 1
ATOM 788 C CA . ASN A 1 101 ? -3.693 11.773 -2.121 1.00 84.44 101 ASN A CA 1
ATOM 789 C C . ASN A 1 101 ? -2.349 11.159 -2.570 1.00 84.44 101 ASN A C 1
ATOM 791 O O . ASN A 1 101 ? -1.705 11.655 -3.499 1.00 84.44 101 ASN A O 1
ATOM 795 N N . PRO A 1 102 ? -1.892 10.0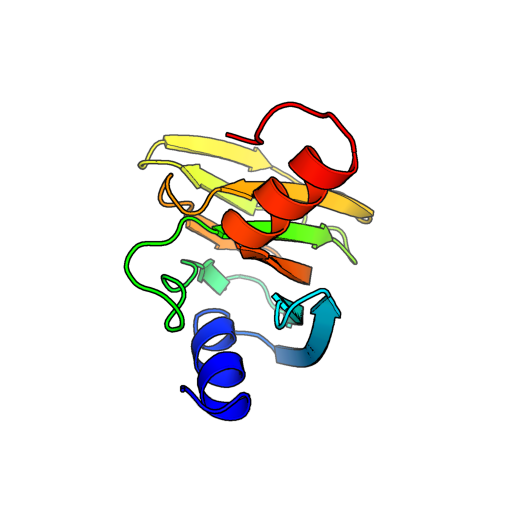81 -1.913 1.00 87.62 102 PRO A N 1
ATOM 796 C CA . PRO A 1 102 ? -0.625 9.449 -2.235 1.00 87.62 102 PRO A CA 1
ATOM 797 C C . PRO A 1 102 ? -0.681 8.752 -3.602 1.00 87.62 102 PRO A C 1
ATOM 799 O O . PRO A 1 102 ? -1.587 7.963 -3.884 1.00 87.62 102 PRO A O 1
ATOM 802 N N . VAL A 1 103 ? 0.346 8.967 -4.422 1.00 89.56 103 VAL A N 1
ATOM 803 C CA . VAL A 1 103 ? 0.543 8.292 -5.709 1.00 89.56 103 VAL A CA 1
ATOM 804 C C . VAL A 1 103 ? 1.903 7.613 -5.709 1.00 89.56 103 VAL A C 1
ATOM 806 O O . VAL A 1 103 ? 2.938 8.259 -5.550 1.00 89.56 103 VAL A O 1
ATOM 809 N N . ALA A 1 104 ? 1.923 6.294 -5.891 1.00 89.75 104 ALA A N 1
ATOM 810 C CA . ALA A 1 104 ? 3.164 5.535 -5.960 1.00 89.75 104 ALA A CA 1
ATOM 811 C C . ALA A 1 104 ? 3.486 5.183 -7.413 1.00 89.75 104 ALA A C 1
ATOM 813 O O . ALA A 1 104 ? 2.744 4.435 -8.039 1.00 89.75 104 ALA A O 1
ATOM 814 N N . ASN A 1 105 ? 4.610 5.655 -7.944 1.00 90.06 105 ASN A N 1
ATOM 815 C CA . ASN A 1 105 ? 5.101 5.191 -9.236 1.00 90.06 105 ASN A CA 1
ATOM 816 C C . ASN A 1 105 ? 5.918 3.910 -9.032 1.00 90.06 105 ASN A C 1
ATOM 818 O O . ASN A 1 105 ? 7.035 3.939 -8.504 1.00 90.06 105 ASN A O 1
ATOM 822 N N . LEU A 1 106 ? 5.333 2.770 -9.400 1.00 89.06 106 LEU A N 1
ATOM 823 C CA . LEU A 1 106 ? 5.944 1.455 -9.228 1.00 89.06 106 LEU A CA 1
ATOM 824 C C . LEU A 1 106 ? 6.720 1.112 -10.504 1.00 89.06 106 LEU A C 1
ATOM 826 O O . LEU A 1 106 ? 6.159 0.659 -11.498 1.00 89.06 106 LEU A O 1
ATOM 830 N N . ILE A 1 107 ? 8.022 1.382 -10.506 1.00 89.25 107 ILE A N 1
ATOM 831 C CA . ILE A 1 107 ? 8.858 1.208 -11.703 1.00 89.25 107 ILE A CA 1
ATOM 832 C C . ILE A 1 107 ? 9.552 -0.149 -11.671 1.00 89.25 107 ILE A C 1
ATOM 834 O O . ILE A 1 107 ? 9.529 -0.874 -12.665 1.00 89.25 107 ILE A O 1
ATOM 838 N N . SER A 1 108 ? 10.126 -0.520 -10.528 1.00 92.88 108 SER A N 1
ATOM 839 C CA . SER A 1 108 ? 10.704 -1.848 -10.333 1.00 92.88 108 SER A CA 1
ATOM 840 C C . SER A 1 108 ? 9.648 -2.891 -9.944 1.00 92.88 108 SER A C 1
ATOM 842 O O . SER A 1 108 ? 8.627 -2.532 -9.345 1.00 92.88 108 SER A O 1
ATOM 844 N N . PRO A 1 109 ? 9.922 -4.182 -10.215 1.00 93.81 109 PRO A N 1
ATOM 845 C CA . PRO A 1 109 ? 9.171 -5.304 -9.659 1.00 93.81 109 PRO A CA 1
ATOM 846 C C . PRO A 1 109 ? 8.981 -5.192 -8.141 1.00 93.81 109 PRO A C 1
ATOM 848 O O . PRO A 1 109 ? 9.857 -4.686 -7.437 1.00 93.81 109 PRO A O 1
ATOM 851 N N . PHE A 1 110 ? 7.856 -5.687 -7.629 1.00 92.62 110 PHE A N 1
ATOM 852 C CA . PHE A 1 110 ? 7.472 -5.528 -6.227 1.00 92.62 110 PHE A CA 1
ATOM 853 C C . PHE A 1 110 ? 6.658 -6.719 -5.712 1.00 92.62 110 PHE A C 1
ATOM 855 O O . PHE A 1 110 ? 6.063 -7.476 -6.473 1.00 92.62 110 PHE A O 1
ATOM 862 N N . ASP A 1 111 ? 6.679 -6.910 -4.398 1.00 94.75 111 ASP A N 1
ATOM 863 C CA . ASP A 1 111 ? 5.899 -7.909 -3.669 1.00 94.75 111 ASP A CA 1
ATOM 864 C C . ASP A 1 111 ? 5.630 -7.298 -2.302 1.00 94.75 111 ASP A C 1
ATOM 866 O O . ASP A 1 111 ? 6.558 -7.123 -1.514 1.00 94.75 111 ASP A O 1
ATOM 870 N N . ASN A 1 112 ? 4.391 -6.876 -2.076 1.00 92.12 112 ASN A N 1
ATOM 871 C CA . ASN A 1 112 ? 4.013 -6.088 -0.912 1.00 92.12 112 ASN A CA 1
ATOM 872 C C . ASN A 1 112 ? 2.810 -6.725 -0.228 1.00 92.12 112 ASN A C 1
ATOM 874 O O . ASN A 1 112 ? 1.856 -7.127 -0.893 1.00 92.12 112 ASN A O 1
ATOM 878 N N . LEU A 1 113 ? 2.826 -6.744 1.101 1.00 93.00 113 LEU A N 1
ATOM 879 C CA . LEU A 1 113 ? 1.624 -6.901 1.911 1.00 93.00 113 LEU A CA 1
ATOM 880 C C . LEU A 1 113 ? 1.071 -5.522 2.241 1.00 93.00 113 LEU A C 1
ATOM 882 O O . LEU A 1 113 ? 1.796 -4.678 2.753 1.00 93.00 113 LEU A O 1
ATOM 886 N N . ILE A 1 114 ? -0.208 -5.304 1.967 1.00 90.69 114 ILE A N 1
ATOM 887 C CA . ILE A 1 114 ? -0.900 -4.048 2.229 1.00 90.69 114 ILE A CA 1
ATOM 888 C C . ILE A 1 114 ? -2.033 -4.315 3.208 1.00 90.69 114 ILE A C 1
ATOM 890 O O . ILE A 1 114 ? -2.937 -5.098 2.917 1.00 90.69 114 ILE A O 1
ATOM 894 N N . PHE A 1 115 ? -1.982 -3.640 4.348 1.00 88.31 115 PHE A N 1
ATOM 895 C CA . PHE A 1 115 ? -3.017 -3.633 5.370 1.00 88.31 115 PHE A CA 1
ATOM 896 C C . PHE A 1 115 ? -3.760 -2.309 5.280 1.00 88.31 115 PHE A C 1
ATOM 898 O O . PHE A 1 115 ? -3.146 -1.251 5.398 1.00 88.31 115 PHE A O 1
ATOM 905 N N . VAL A 1 116 ? -5.070 -2.360 5.073 1.00 84.56 116 VAL A N 1
ATOM 906 C CA . VAL A 1 116 ? -5.918 -1.166 5.047 1.00 84.56 116 VAL A CA 1
ATOM 907 C C . VAL A 1 116 ? -6.672 -1.059 6.357 1.00 84.56 116 VAL A C 1
ATOM 909 O O . VAL A 1 116 ? -7.378 -1.993 6.740 1.00 84.56 116 VAL A O 1
ATOM 912 N N . VAL A 1 117 ? -6.558 0.099 7.003 1.00 81.31 117 VAL A N 1
ATOM 913 C CA . VAL A 1 117 ? -7.215 0.387 8.279 1.00 81.31 117 VAL A CA 1
ATOM 914 C C . VAL A 1 117 ? -7.958 1.718 8.185 1.00 81.31 117 VAL A C 1
ATOM 916 O O . VAL A 1 117 ? -7.444 2.693 7.633 1.00 81.31 117 VAL A O 1
ATOM 919 N N . ALA A 1 118 ? -9.185 1.749 8.697 1.00 81.56 118 ALA A N 1
ATOM 920 C CA . ALA A 1 118 ? -9.993 2.959 8.792 1.00 81.56 118 ALA A CA 1
ATOM 921 C C . ALA A 1 118 ? -9.581 3.810 10.004 1.00 81.56 118 ALA A C 1
ATOM 923 O O . ALA A 1 118 ? -9.166 3.263 11.029 1.00 81.56 118 ALA A O 1
ATOM 924 N N . GLN A 1 119 ? -9.713 5.136 9.906 1.00 83.75 119 GLN A N 1
ATOM 925 C CA . GLN A 1 119 ? -9.437 6.048 11.021 1.00 83.75 119 GLN A CA 1
ATOM 926 C C . GLN A 1 119 ? -10.247 5.679 12.268 1.00 83.75 119 GLN A C 1
ATOM 928 O O . GLN A 1 119 ? -9.669 5.611 13.347 1.00 83.75 119 GLN A O 1
ATOM 933 N N . SER A 1 120 ? -11.543 5.375 12.132 1.00 80.62 120 SER A N 1
ATOM 934 C CA . SER A 1 120 ? -12.389 4.949 13.259 1.00 80.62 120 SER A CA 1
ATOM 935 C C . SER A 1 120 ? -11.802 3.761 14.019 1.00 80.62 120 SER A C 1
ATOM 937 O O . SER A 1 120 ? -11.778 3.755 15.245 1.00 80.62 120 SER A O 1
ATOM 939 N N . THR A 1 121 ? -11.246 2.781 13.303 1.00 79.62 121 THR A N 1
ATOM 940 C CA . THR A 1 121 ? -10.614 1.600 13.910 1.00 79.62 121 THR A CA 1
ATOM 941 C C . THR A 1 121 ? -9.366 1.974 14.714 1.00 79.62 121 THR A C 1
ATOM 943 O O . THR A 1 121 ? -9.111 1.408 15.781 1.00 79.62 121 THR A O 1
ATOM 946 N N . LEU A 1 122 ? -8.581 2.933 14.213 1.00 81.06 122 LEU A N 1
ATOM 947 C CA . LEU A 1 122 ? -7.414 3.449 14.926 1.00 81.06 122 LEU A CA 1
ATOM 948 C C . LEU A 1 122 ? -7.823 4.269 16.154 1.00 81.06 122 LEU A C 1
ATOM 950 O O . LEU A 1 122 ? -7.222 4.098 17.211 1.00 81.06 122 LEU A O 1
ATOM 954 N N . ASP A 1 123 ? -8.858 5.102 16.035 1.00 84.50 123 ASP A N 1
ATOM 955 C CA . ASP A 1 123 ? -9.373 5.943 17.120 1.00 84.50 123 ASP A CA 1
ATOM 956 C C . ASP A 1 123 ? -9.929 5.100 18.270 1.00 84.50 123 ASP A C 1
ATOM 958 O O . ASP A 1 123 ? -9.618 5.357 19.433 1.00 84.50 123 ASP A O 1
ATOM 962 N N . GLU A 1 124 ? -10.689 4.048 17.959 1.00 80.88 124 GLU A N 1
ATOM 963 C CA . GLU A 1 124 ? -11.168 3.083 18.953 1.00 80.88 124 GLU A CA 1
ATOM 964 C C . GLU A 1 124 ? -10.002 2.407 19.680 1.00 80.88 124 GLU A C 1
ATOM 966 O O . GLU A 1 124 ? -9.987 2.337 20.910 1.00 80.88 124 GLU A O 1
ATOM 971 N N . SER A 1 125 ? -8.989 1.967 18.928 1.00 80.94 125 SER A N 1
ATOM 972 C CA . SER A 1 125 ? -7.793 1.337 19.497 1.00 80.94 125 SER A CA 1
ATOM 973 C C . SER A 1 125 ? -6.992 2.303 20.377 1.00 80.94 125 SER A C 1
ATOM 975 O O . SER A 1 125 ? -6.437 1.891 21.397 1.00 80.94 125 SER A O 1
ATOM 977 N N . ALA A 1 126 ? -6.913 3.581 19.996 1.00 85.69 126 ALA A N 1
ATOM 978 C CA . ALA A 1 126 ? -6.252 4.622 20.776 1.00 85.69 126 ALA A CA 1
ATOM 979 C C . ALA A 1 126 ? -7.020 4.913 22.073 1.00 85.69 126 ALA A C 1
ATOM 981 O O . ALA A 1 126 ? -6.410 4.931 23.143 1.00 85.69 126 ALA A O 1
ATOM 982 N N . TYR A 1 127 ? -8.349 5.043 21.995 1.00 84.88 127 TYR A N 1
ATOM 983 C CA . TYR A 1 127 ? -9.227 5.226 23.151 1.00 84.88 127 TYR A CA 1
ATOM 984 C C . TYR A 1 127 ? -9.090 4.077 24.160 1.00 84.88 127 TYR A C 1
ATOM 986 O O . TYR A 1 127 ? -8.857 4.325 25.342 1.00 84.88 127 TYR A O 1
ATOM 994 N N . GLU A 1 128 ? -9.142 2.823 23.698 1.00 83.50 128 GLU A N 1
ATOM 995 C CA . GLU A 1 128 ? -8.976 1.635 24.553 1.00 83.50 128 GLU A CA 1
ATOM 996 C C . GLU A 1 128 ? -7.604 1.581 25.247 1.00 83.50 128 GLU A C 1
ATOM 998 O O . GLU A 1 128 ? -7.473 1.002 26.324 1.00 83.50 128 GLU A O 1
ATOM 1003 N N . ARG A 1 129 ? -6.580 2.211 24.658 1.00 84.00 129 ARG A N 1
ATOM 1004 C CA . ARG A 1 129 ? -5.210 2.270 25.192 1.00 84.00 129 ARG A CA 1
ATOM 1005 C C . ARG A 1 129 ? -4.896 3.565 25.947 1.00 84.00 129 ARG A C 1
ATOM 1007 O O . ARG A 1 129 ? -3.747 3.753 26.341 1.00 84.00 129 ARG A O 1
ATOM 1014 N N . GLY A 1 130 ? -5.859 4.478 26.107 1.00 86.06 130 GLY A N 1
ATOM 1015 C CA . GLY A 1 130 ? -5.627 5.803 26.699 1.00 86.06 130 GLY A CA 1
ATOM 1016 C C . GLY A 1 130 ? -4.610 6.659 25.927 1.00 86.06 130 GLY A C 1
ATOM 1017 O O . GLY A 1 130 ? -3.935 7.500 26.515 1.00 86.06 130 GLY A O 1
ATOM 1018 N N . SER A 1 131 ? -4.452 6.408 24.626 1.00 89.06 131 SER A N 1
ATOM 1019 C CA . SER A 1 131 ? -3.495 7.078 23.738 1.00 89.06 131 SER A CA 1
ATOM 1020 C C . SER A 1 131 ? -4.168 8.191 22.920 1.00 89.06 131 SER A C 1
ATOM 1022 O O . SER A 1 131 ? -5.376 8.126 22.682 1.00 89.06 131 SER A O 1
ATOM 1024 N N . PRO A 1 132 ? -3.419 9.214 22.463 1.00 84.50 132 PRO A N 1
ATOM 1025 C CA . PRO A 1 132 ? -3.967 10.249 21.591 1.00 84.50 132 PRO A CA 1
ATOM 1026 C C . PRO A 1 132 ? -4.343 9.687 20.213 1.00 84.50 132 PRO A C 1
ATOM 1028 O O . PRO A 1 132 ? -3.803 8.675 19.761 1.00 84.50 132 PRO A O 1
ATOM 1031 N N . ARG A 1 133 ? -5.257 10.385 19.532 1.00 80.62 133 ARG A N 1
ATOM 1032 C CA . ARG A 1 133 ? -5.672 10.078 18.159 1.00 80.62 133 ARG A CA 1
ATOM 1033 C C . ARG A 1 133 ? -4.489 10.152 17.184 1.00 80.62 133 ARG A C 1
ATOM 1035 O O . ARG A 1 133 ? -3.649 11.044 17.285 1.00 80.62 133 ARG A O 1
ATOM 1042 N N . ILE A 1 134 ? -4.461 9.226 16.226 1.00 73.56 134 ILE A N 1
ATOM 1043 C CA . ILE A 1 134 ? -3.501 9.211 15.116 1.00 73.56 134 ILE A CA 1
ATOM 1044 C C . ILE A 1 134 ? -4.011 10.176 14.037 1.00 73.56 134 ILE A C 1
ATOM 1046 O O . ILE A 1 134 ? -5.154 10.030 13.607 1.00 73.56 134 ILE A O 1
ATOM 1050 N N . ASN A 1 135 ? -3.196 11.156 13.636 1.00 66.50 135 ASN A N 1
ATOM 1051 C CA . ASN A 1 135 ? -3.520 12.127 12.580 1.00 66.50 135 ASN A CA 1
ATOM 1052 C C . ASN A 1 135 ? -2.842 11.756 11.260 1.00 66.50 135 ASN A C 1
ATOM 1054 O O . ASN A 1 135 ? -1.681 11.291 11.324 1.00 66.50 135 ASN A O 1
#